Protein AF-A0A6B3GEU6-F1 (afdb_monomer_lite)

Secondary structure (DSSP, 8-state):
--HHHHHHHHHH----HHHHHHHHHHHHHHHHHHHHHGGGGGGS-TTTHHHHHHHHHHHHHHHHHHHHTTSGGGTS-----S--

Structure (mmCIF, N/CA/C/O backbone):
data_AF-A0A6B3GEU6-F1
#
_entry.id   AF-A0A6B3GEU6-F1
#
loop_
_atom_site.group_PDB
_atom_site.id
_atom_site.type_symbol
_atom_site.label_atom_id
_atom_site.label_alt_id
_atom_site.label_comp_id
_atom_site.label_asym_id
_atom_site.label_entity_id
_atom_site.label_seq_id
_atom_site.pdbx_PDB_ins_code
_atom_site.Cartn_x
_atom_site.Cartn_y
_atom_site.Cartn_z
_atom_site.occupancy
_atom_site.B_iso_or_equiv
_atom_site.auth_seq_id
_atom_site.auth_comp_id
_atom_site.auth_asym_id
_atom_site.auth_atom_id
_atom_site.pdbx_PDB_model_num
ATOM 1 N N . VAL A 1 1 ? -3.198 -3.150 -19.106 1.00 88.94 1 VAL A N 1
ATOM 2 C CA . VAL A 1 1 ? -2.025 -4.050 -19.222 1.00 88.94 1 VAL A CA 1
ATOM 3 C C . VAL A 1 1 ? -2.548 -5.463 -19.386 1.00 88.94 1 VAL A C 1
ATOM 5 O O . VAL A 1 1 ? -3.458 -5.821 -18.651 1.00 88.94 1 VAL A O 1
ATOM 8 N N . ASP A 1 2 ? -2.042 -6.223 -20.353 1.00 96.00 2 ASP A N 1
ATOM 9 C CA . ASP A 1 2 ? -2.435 -7.618 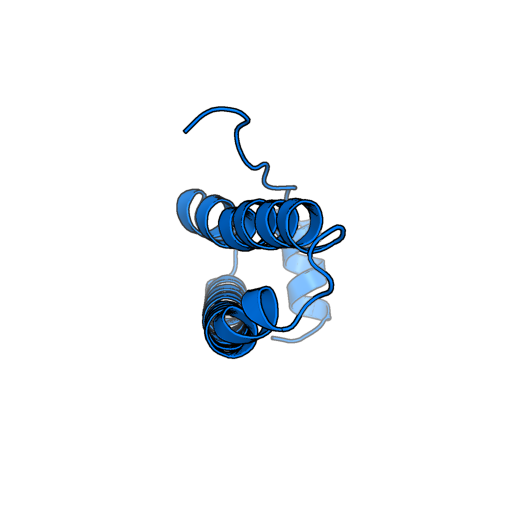-20.587 1.00 96.00 2 ASP A CA 1
ATOM 10 C C . ASP A 1 2 ? -1.481 -8.619 -19.904 1.00 96.00 2 ASP A C 1
ATOM 12 O O . ASP A 1 2 ? -0.401 -8.262 -19.425 1.00 96.00 2 ASP A O 1
ATOM 16 N N . ARG A 1 3 ? -1.900 -9.889 -19.844 1.00 96.88 3 ARG A N 1
ATOM 17 C CA . ARG A 1 3 ? -1.144 -10.971 -19.197 1.00 96.88 3 ARG A CA 1
ATOM 18 C C . ARG A 1 3 ? 0.209 -11.224 -19.864 1.00 96.88 3 ARG A C 1
ATOM 20 O O . ARG A 1 3 ? 1.203 -11.337 -19.155 1.00 96.88 3 ARG A O 1
ATOM 27 N N . ALA A 1 4 ? 0.253 -11.282 -21.194 1.00 97.75 4 ALA A N 1
ATOM 28 C CA . ALA A 1 4 ? 1.477 -11.591 -21.932 1.00 97.75 4 ALA A CA 1
ATOM 29 C C . ALA A 1 4 ? 2.579 -10.561 -21.639 1.00 97.75 4 ALA A C 1
ATOM 31 O O . ALA A 1 4 ? 3.746 -10.913 -21.464 1.00 97.75 4 ALA A O 1
ATOM 32 N N . ARG A 1 5 ? 2.201 -9.287 -21.499 1.00 97.12 5 ARG A N 1
ATOM 33 C CA . ARG A 1 5 ? 3.108 -8.202 -21.123 1.00 97.12 5 ARG A CA 1
ATOM 34 C C . ARG A 1 5 ? 3.658 -8.347 -19.704 1.00 97.12 5 ARG A C 1
ATOM 36 O O . ARG A 1 5 ? 4.855 -8.148 -19.496 1.00 97.12 5 ARG A O 1
ATOM 43 N N . LEU A 1 6 ? 2.809 -8.716 -18.742 1.00 97.62 6 LEU A N 1
ATOM 44 C CA . LEU A 1 6 ? 3.232 -8.985 -17.361 1.00 97.62 6 LEU A CA 1
ATOM 45 C C . LEU A 1 6 ? 4.200 -10.173 -17.297 1.00 97.62 6 LEU A C 1
ATOM 47 O O . LEU A 1 6 ? 5.225 -10.101 -16.623 1.00 97.62 6 LEU A O 1
ATOM 51 N N . GLU A 1 7 ? 3.899 -11.251 -18.020 1.00 98.06 7 GLU A N 1
ATOM 52 C CA . GLU A 1 7 ? 4.737 -12.452 -18.082 1.00 98.06 7 GLU A CA 1
ATOM 53 C C . GLU A 1 7 ? 6.085 -12.178 -18.752 1.00 98.06 7 GLU A C 1
ATOM 55 O O . GLU A 1 7 ? 7.121 -12.593 -18.230 1.00 98.06 7 GLU A O 1
ATOM 60 N N . TRP A 1 8 ? 6.096 -11.438 -19.865 1.00 98.06 8 TRP A N 1
ATOM 61 C CA . TRP A 1 8 ? 7.328 -11.000 -20.519 1.00 98.06 8 TRP A CA 1
ATOM 62 C C . TRP A 1 8 ? 8.200 -10.184 -19.566 1.00 98.06 8 TRP A C 1
ATOM 64 O O . TRP A 1 8 ? 9.359 -10.537 -19.368 1.00 98.06 8 TRP A O 1
ATOM 74 N N . SER A 1 9 ? 7.633 -9.147 -18.942 1.00 97.94 9 SER A N 1
ATOM 75 C CA . SER A 1 9 ? 8.358 -8.259 -18.029 1.00 97.94 9 SER A CA 1
ATOM 76 C C . SER A 1 9 ? 8.923 -9.041 -16.842 1.00 97.94 9 SER A C 1
ATOM 78 O O . SER A 1 9 ? 10.108 -8.938 -16.524 1.00 97.94 9 SER A O 1
ATOM 80 N N . ARG A 1 10 ? 8.122 -9.927 -16.238 1.00 97.06 10 ARG A N 1
ATOM 81 C CA . ARG A 1 10 ? 8.572 -10.796 -15.145 1.00 97.06 10 ARG A CA 1
ATOM 82 C C . ARG A 1 10 ? 9.698 -11.744 -15.567 1.00 97.06 10 ARG A C 1
ATOM 84 O O . ARG A 1 10 ? 10.642 -11.918 -14.805 1.00 97.06 10 ARG A O 1
ATOM 91 N N . ARG A 1 11 ? 9.607 -12.352 -16.754 1.00 97.81 11 ARG A N 1
ATOM 92 C CA . ARG A 1 11 ? 10.601 -13.310 -17.265 1.00 97.81 11 ARG A CA 1
ATOM 93 C C . ARG A 1 11 ? 11.925 -12.648 -17.644 1.00 97.81 11 ARG A C 1
ATOM 95 O O . ARG A 1 11 ? 12.970 -13.248 -17.432 1.00 97.81 11 ARG A O 1
ATOM 102 N N . THR A 1 12 ? 11.891 -11.459 -18.242 1.00 97.50 12 THR A N 1
ATOM 103 C CA . THR A 1 12 ? 13.099 -10.761 -18.717 1.00 97.50 12 THR A CA 1
ATOM 104 C C . THR A 1 12 ? 13.710 -9.841 -17.665 1.00 97.50 12 THR A C 1
ATOM 106 O O . THR A 1 12 ? 14.851 -9.418 -17.821 1.00 97.50 12 THR A O 1
ATOM 109 N N . GLY A 1 13 ? 12.953 -9.490 -16.622 1.00 96.50 13 GLY A N 1
ATOM 110 C CA . GLY A 1 13 ? 13.321 -8.434 -15.677 1.00 96.50 13 GLY A CA 1
ATOM 111 C C . GLY A 1 13 ? 13.186 -7.022 -16.256 1.00 96.50 13 GLY A C 1
ATOM 112 O O . GLY A 1 13 ? 13.455 -6.050 -15.553 1.00 96.50 13 GLY A O 1
ATOM 113 N N . ALA A 1 14 ? 12.765 -6.885 -17.518 1.00 96.81 14 ALA A N 1
ATOM 114 C CA . ALA A 1 14 ? 12.606 -5.591 -18.158 1.00 96.81 14 ALA A CA 1
ATOM 115 C C . ALA A 1 14 ? 11.373 -4.868 -17.605 1.00 96.81 14 ALA A C 1
ATOM 117 O O . ALA A 1 14 ? 10.272 -5.425 -17.568 1.00 96.81 14 ALA A O 1
ATOM 118 N N . ARG A 1 15 ? 11.550 -3.607 -17.208 1.00 95.06 15 ARG A N 1
ATOM 119 C CA . ARG A 1 15 ? 10.454 -2.734 -16.774 1.00 95.06 15 ARG A CA 1
ATOM 120 C C . ARG A 1 15 ? 9.710 -2.173 -17.988 1.00 95.06 15 ARG A C 1
ATOM 122 O O . ARG A 1 15 ? 10.328 -1.810 -18.984 1.00 95.06 15 ARG A O 1
ATOM 129 N N . ASP A 1 16 ? 8.389 -2.061 -17.878 1.00 96.75 16 ASP A N 1
ATOM 130 C CA . ASP A 1 16 ? 7.538 -1.363 -18.850 1.00 96.75 16 ASP A CA 1
ATOM 131 C C . ASP A 1 16 ? 6.778 -0.245 -18.115 1.00 96.75 16 ASP A C 1
ATOM 133 O O . ASP A 1 16 ? 6.055 -0.551 -17.160 1.00 96.75 16 ASP A O 1
ATOM 137 N N . PRO A 1 17 ? 6.888 1.028 -18.544 1.00 96.50 17 PRO A N 1
ATOM 138 C CA . PRO A 1 17 ? 6.185 2.146 -17.914 1.00 96.50 17 PRO A CA 1
ATOM 139 C C . PRO A 1 17 ? 4.677 1.919 -17.765 1.00 96.50 17 PRO A C 1
ATOM 141 O O . PRO A 1 17 ? 4.102 2.284 -16.748 1.00 96.50 17 PRO A O 1
ATOM 144 N N . ARG A 1 18 ? 4.037 1.217 -18.710 1.00 97.56 18 ARG A N 1
ATOM 145 C CA . ARG A 1 18 ? 2.596 0.922 -18.645 1.00 97.56 18 ARG A CA 1
ATOM 146 C C . ARG A 1 18 ? 2.243 -0.013 -17.490 1.00 97.56 18 ARG A C 1
ATOM 148 O O . ARG A 1 18 ? 1.133 0.056 -16.965 1.00 97.56 18 ARG A O 1
ATOM 155 N N . ILE A 1 19 ? 3.153 -0.920 -17.123 1.00 97.94 19 ILE A N 1
ATOM 156 C CA . ILE A 1 19 ? 2.992 -1.788 -15.950 1.00 97.94 19 ILE A CA 1
ATOM 157 C C . ILE A 1 19 ? 3.108 -0.938 -14.686 1.00 97.94 19 ILE A C 1
ATOM 159 O O . ILE A 1 19 ? 2.240 -1.032 -13.820 1.00 97.94 19 ILE A O 1
ATOM 163 N N . THR A 1 20 ? 4.126 -0.080 -14.604 1.00 97.31 20 THR A N 1
ATOM 164 C CA . THR A 1 20 ? 4.323 0.834 -13.471 1.00 97.31 20 THR A CA 1
ATOM 165 C C . THR A 1 20 ? 3.130 1.771 -13.282 1.00 97.31 20 THR A C 1
ATOM 167 O O . THR A 1 20 ? 2.631 1.903 -12.166 1.00 97.31 20 THR A O 1
ATOM 170 N N . ASP A 1 21 ? 2.604 2.353 -14.360 1.00 98.19 21 ASP A N 1
ATOM 171 C CA . ASP A 1 21 ? 1.429 3.229 -14.319 1.00 98.19 21 ASP A CA 1
ATOM 172 C C . ASP A 1 21 ? 0.186 2.491 -13.812 1.00 98.19 21 ASP A C 1
ATOM 174 O O . ASP A 1 21 ? -0.553 3.008 -12.971 1.00 98.19 21 ASP A O 1
ATOM 178 N N . ALA A 1 22 ? -0.024 1.249 -14.260 1.00 98.12 22 ALA A N 1
ATOM 179 C CA . ALA A 1 22 ? -1.112 0.420 -13.756 1.00 98.12 22 ALA A CA 1
ATOM 180 C C . ALA A 1 22 ? -0.947 0.122 -12.257 1.00 98.12 22 ALA A C 1
ATOM 182 O O . ALA A 1 22 ? -1.905 0.260 -11.498 1.00 98.12 22 ALA A O 1
ATOM 183 N N . LEU A 1 23 ? 0.261 -0.231 -11.807 1.00 97.88 23 LEU A N 1
ATOM 184 C CA . LEU A 1 23 ? 0.552 -0.465 -10.388 1.00 97.88 23 LEU A CA 1
ATOM 185 C C . LEU A 1 23 ? 0.321 0.794 -9.541 1.00 97.88 23 LEU A C 1
ATOM 187 O O . LEU A 1 23 ? -0.277 0.702 -8.468 1.00 97.88 23 LEU A O 1
ATOM 191 N N . ARG A 1 24 ? 0.713 1.972 -10.038 1.00 98.31 24 ARG A N 1
ATOM 192 C CA . ARG A 1 24 ? 0.450 3.264 -9.389 1.00 98.31 24 ARG A CA 1
ATOM 193 C C . ARG A 1 24 ? -1.051 3.543 -9.281 1.00 98.31 24 ARG A C 1
ATOM 195 O O . 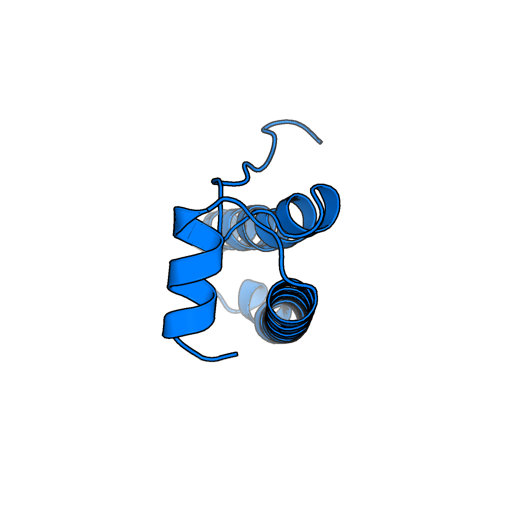ARG A 1 24 ? -1.523 3.935 -8.214 1.00 98.31 24 ARG A O 1
ATOM 202 N N . ALA A 1 25 ? -1.815 3.288 -10.344 1.00 98.25 25 ALA A N 1
ATOM 203 C CA . ALA A 1 25 ? -3.270 3.431 -10.330 1.00 98.25 25 ALA A CA 1
ATOM 204 C C . ALA A 1 25 ? -3.930 2.486 -9.309 1.00 98.25 25 ALA A C 1
ATOM 206 O O . ALA A 1 25 ? -4.787 2.914 -8.531 1.00 98.25 25 ALA A O 1
ATOM 207 N N . PHE A 1 26 ? -3.491 1.226 -9.236 1.00 97.50 26 PHE A N 1
ATOM 208 C CA . PHE A 1 26 ? -3.988 0.276 -8.237 1.00 97.50 26 PHE A CA 1
ATOM 209 C C . PHE A 1 26 ? -3.610 0.672 -6.806 1.00 97.50 26 PHE A C 1
ATOM 211 O O . PHE A 1 26 ? -4.444 0.557 -5.905 1.00 97.50 26 PHE A O 1
ATOM 218 N N . ALA A 1 27 ? -2.401 1.190 -6.575 1.00 97.94 27 ALA A N 1
ATOM 219 C CA . ALA A 1 27 ? -1.999 1.699 -5.264 1.00 97.94 27 ALA A CA 1
ATOM 220 C C . ALA A 1 27 ? -2.857 2.903 -4.840 1.00 97.94 27 ALA A C 1
ATOM 222 O O . ALA A 1 27 ? -3.327 2.957 -3.703 1.00 97.94 27 ALA A O 1
ATOM 223 N N . ALA A 1 28 ? -3.140 3.832 -5.759 1.00 98.19 28 ALA A N 1
ATOM 224 C CA . ALA A 1 28 ? -4.019 4.974 -5.505 1.00 98.19 28 ALA A CA 1
ATOM 225 C C . ALA A 1 28 ? -5.466 4.546 -5.193 1.00 98.19 28 ALA A C 1
ATOM 227 O O . ALA A 1 28 ? -6.082 5.053 -4.247 1.00 98.19 28 ALA A O 1
ATOM 228 N N . HIS A 1 29 ? -5.996 3.570 -5.937 1.00 98.38 29 HIS A N 1
ATOM 229 C CA . HIS A 1 29 ? -7.298 2.972 -5.650 1.00 98.38 29 HIS A CA 1
ATOM 230 C C . HIS A 1 29 ? -7.314 2.322 -4.259 1.00 98.38 29 HIS A C 1
ATOM 232 O O . HIS A 1 29 ? -8.173 2.629 -3.435 1.00 98.38 29 HIS A O 1
ATOM 238 N N . THR A 1 30 ? -6.301 1.516 -3.942 1.00 98.06 30 THR A N 1
ATOM 239 C CA . THR A 1 30 ? -6.182 0.836 -2.644 1.00 98.06 30 THR A CA 1
ATOM 240 C C . THR A 1 30 ? -6.086 1.836 -1.487 1.00 98.06 30 THR A C 1
ATOM 242 O O . THR A 1 30 ? -6.764 1.671 -0.475 1.00 98.06 30 THR A O 1
ATOM 245 N N . ARG A 1 31 ? -5.332 2.934 -1.635 1.00 97.94 31 ARG A N 1
ATOM 246 C CA . ARG A 1 31 ? -5.290 4.022 -0.636 1.00 97.94 31 ARG A CA 1
ATOM 247 C C . ARG A 1 31 ? -6.665 4.639 -0.390 1.00 97.94 31 ARG A C 1
ATOM 249 O O . ARG A 1 31 ? -6.972 5.017 0.738 1.00 97.94 31 ARG A O 1
ATOM 256 N N . THR A 1 32 ? -7.502 4.725 -1.422 1.00 98.31 32 THR A N 1
ATOM 257 C CA . THR A 1 32 ? -8.887 5.192 -1.279 1.00 98.31 32 THR A CA 1
ATOM 258 C C . THR A 1 32 ? -9.707 4.229 -0.428 1.00 98.31 32 THR A C 1
ATOM 260 O O . THR A 1 32 ? -10.384 4.681 0.492 1.00 98.31 32 THR A O 1
ATOM 263 N N . VAL A 1 33 ? -9.569 2.922 -0.656 1.00 98.00 33 VAL A N 1
ATOM 264 C CA . VAL A 1 33 ? -10.223 1.888 0.161 1.00 98.00 33 VAL A CA 1
A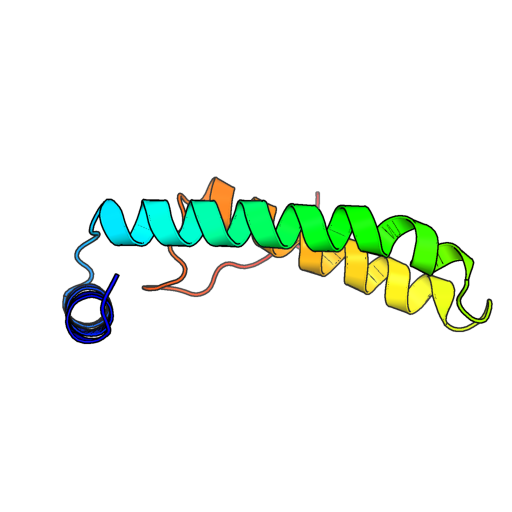TOM 265 C C . VAL A 1 33 ? -9.781 1.976 1.627 1.00 98.00 33 VAL A C 1
ATOM 267 O O . VAL A 1 33 ? -10.629 1.998 2.515 1.00 98.00 33 VAL A O 1
ATOM 270 N N . TYR A 1 34 ? -8.480 2.124 1.910 1.00 97.62 34 TYR A N 1
ATOM 271 C CA . TYR A 1 34 ? -7.998 2.305 3.289 1.00 97.62 34 TYR A CA 1
ATOM 272 C C . TYR A 1 34 ? -8.554 3.576 3.947 1.00 97.62 34 TYR A C 1
ATOM 274 O O . TYR A 1 34 ? -8.968 3.531 5.104 1.00 97.62 34 TYR A O 1
ATOM 282 N N . ARG A 1 35 ? -8.628 4.706 3.226 1.00 97.56 35 ARG A N 1
ATOM 283 C CA . ARG A 1 35 ? -9.256 5.931 3.758 1.00 97.56 35 ARG A CA 1
ATOM 284 C C . ARG A 1 35 ? -10.731 5.722 4.095 1.00 97.56 35 ARG A C 1
ATOM 286 O O . ARG A 1 35 ? -11.175 6.188 5.137 1.00 97.56 35 ARG A O 1
ATOM 293 N N . GLN A 1 36 ? -11.469 5.014 3.242 1.00 98.19 36 GLN A N 1
ATOM 294 C CA . GLN A 1 36 ? -12.878 4.686 3.481 1.00 98.19 36 GLN A CA 1
ATOM 295 C C . GLN A 1 36 ? -13.059 3.726 4.663 1.00 98.19 36 GLN A C 1
ATOM 297 O O . GLN A 1 36 ? -14.020 3.858 5.412 1.00 98.19 36 GLN A O 1
ATOM 302 N N . ALA A 1 37 ? -12.130 2.787 4.856 1.00 96.88 37 ALA A N 1
ATOM 303 C CA . ALA A 1 37 ? -12.176 1.816 5.945 1.00 96.88 37 ALA A CA 1
ATOM 304 C C . ALA A 1 37 ? -11.777 2.400 7.313 1.00 96.88 37 ALA A C 1
ATOM 306 O O . ALA A 1 37 ? -12.148 1.838 8.343 1.00 96.88 37 ALA A O 1
ATOM 307 N N . LEU A 1 38 ? -11.035 3.515 7.347 1.00 97.25 38 LEU A N 1
ATOM 308 C CA . LEU A 1 38 ? -10.472 4.093 8.574 1.00 97.25 38 LEU A CA 1
ATOM 309 C C . LEU A 1 38 ? -11.506 4.320 9.701 1.00 97.25 38 LEU A C 1
ATOM 311 O O . LEU A 1 38 ? -11.220 3.909 10.829 1.00 97.25 38 LEU A O 1
ATOM 315 N N . PRO A 1 39 ? -12.705 4.893 9.456 1.00 97.81 39 PRO A N 1
ATOM 316 C CA . PRO A 1 39 ? -13.723 5.047 10.501 1.00 97.81 39 PRO A CA 1
ATOM 317 C C . PRO A 1 39 ? -14.189 3.707 11.088 1.00 97.81 39 PRO A C 1
ATOM 319 O O . PRO A 1 39 ? -14.491 3.618 12.278 1.00 97.81 39 PRO A O 1
ATOM 322 N N . GLY A 1 40 ? -14.177 2.644 10.274 1.00 97.69 40 GLY A N 1
ATOM 323 C CA . GLY A 1 40 ? -14.579 1.295 10.667 1.00 97.69 40 GLY A CA 1
ATOM 324 C C . GLY A 1 40 ? -13.731 0.705 11.795 1.00 97.69 40 GLY A C 1
ATOM 325 O O . GLY A 1 40 ? -14.234 -0.110 12.562 1.00 97.69 40 GLY A O 1
ATOM 326 N N . LEU A 1 41 ? -12.487 1.167 11.983 1.00 97.56 41 LEU A N 1
ATOM 327 C CA . LEU A 1 41 ? -11.653 0.739 13.113 1.00 97.56 41 LEU A CA 1
ATOM 328 C C . LEU A 1 41 ? -12.299 1.057 14.468 1.00 97.56 41 LEU A C 1
ATOM 330 O O . LEU A 1 41 ? -12.156 0.280 15.408 1.00 97.56 41 LEU A O 1
ATOM 334 N N . GLY A 1 42 ? -13.022 2.177 14.576 1.00 97.25 42 GLY A N 1
ATOM 335 C CA . GLY A 1 42 ? -13.724 2.560 15.803 1.00 97.25 42 GLY A CA 1
ATOM 336 C C . GLY A 1 42 ? -14.979 1.728 16.078 1.00 97.25 42 GLY A C 1
ATOM 337 O O . GLY A 1 42 ? -15.420 1.655 17.223 1.00 97.25 42 GLY A O 1
ATOM 338 N N . MET A 1 43 ? -15.527 1.076 15.050 1.00 97.88 43 MET A N 1
ATOM 339 C CA . MET A 1 43 ? -16.762 0.288 15.124 1.00 97.88 43 MET A CA 1
ATOM 340 C C . MET A 1 43 ? -16.530 -1.149 15.607 1.00 97.88 43 MET A C 1
ATOM 342 O O . MET A 1 43 ? -17.482 -1.842 15.950 1.00 97.88 43 MET A O 1
ATOM 346 N N . LEU A 1 44 ? -15.277 -1.607 15.631 1.00 98.25 44 LEU A N 1
ATOM 347 C CA . LEU A 1 44 ? -14.926 -2.961 16.059 1.00 98.25 44 LEU A CA 1
ATOM 348 C C . LEU A 1 44 ? -15.145 -3.157 17.565 1.00 98.25 44 LEU A C 1
ATOM 350 O O . LEU A 1 44 ? -15.133 -2.193 18.340 1.00 98.25 44 LEU A O 1
ATOM 354 N N . ASP A 1 45 ? -15.250 -4.418 17.985 1.00 98.19 45 ASP A N 1
ATOM 355 C CA . ASP A 1 45 ? -15.178 -4.793 19.398 1.00 98.19 45 ASP A CA 1
ATOM 356 C C . ASP A 1 45 ? -13.863 -4.279 20.025 1.00 98.19 45 ASP A C 1
ATOM 358 O O . ASP A 1 45 ? -12.804 -4.415 19.392 1.00 98.19 45 ASP A O 1
ATOM 362 N N . PRO A 1 46 ? -13.886 -3.688 21.237 1.00 97.94 46 PRO A N 1
ATOM 363 C CA . PRO A 1 46 ? -12.694 -3.150 21.890 1.00 97.94 46 PRO A CA 1
ATOM 364 C C . PRO A 1 46 ? -11.495 -4.104 21.939 1.00 97.94 46 PRO A C 1
ATOM 366 O O . PRO A 1 46 ? -10.365 -3.640 21.782 1.00 97.94 46 PRO A O 1
ATOM 369 N N . VAL A 1 47 ? -11.7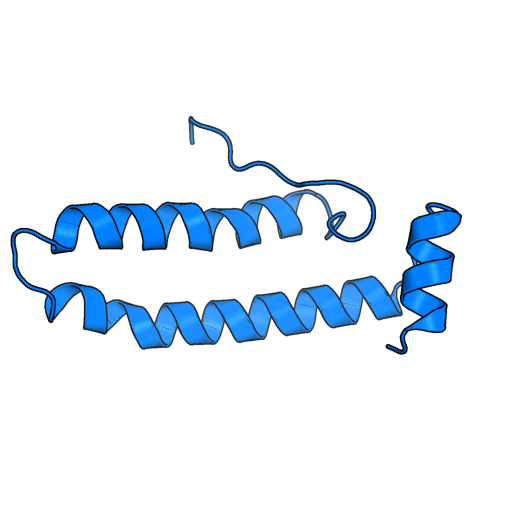19 -5.413 22.095 1.00 98.31 47 VAL A N 1
ATOM 370 C CA . VAL A 1 47 ? -10.653 -6.426 22.142 1.00 98.31 47 VAL A CA 1
ATOM 371 C C . VAL A 1 47 ? -9.980 -6.596 20.775 1.00 98.31 47 VAL A C 1
ATOM 373 O O . VAL A 1 47 ? -8.769 -6.801 20.696 1.00 98.31 47 VAL A O 1
ATOM 376 N N . ALA A 1 48 ? -10.729 -6.452 19.679 1.00 97.75 48 ALA A N 1
ATOM 377 C CA . ALA A 1 48 ? -10.210 -6.605 18.319 1.00 97.75 48 ALA A CA 1
ATOM 378 C C . ALA A 1 48 ? -9.520 -5.337 17.778 1.00 97.75 48 ALA A C 1
ATOM 380 O O . ALA A 1 48 ? -8.621 -5.436 16.933 1.00 97.75 48 ALA A O 1
ATOM 381 N N . ARG A 1 49 ? -9.907 -4.141 18.256 1.00 97.88 49 ARG A N 1
ATOM 382 C CA . ARG A 1 49 ? -9.415 -2.843 17.742 1.00 97.88 49 ARG A CA 1
ATOM 383 C C . ARG A 1 49 ? -7.888 -2.744 17.639 1.00 97.88 49 ARG A C 1
ATOM 385 O O . ARG A 1 49 ? -7.420 -2.322 16.579 1.00 97.88 49 ARG A O 1
ATOM 392 N N . PRO A 1 50 ? -7.085 -3.108 18.661 1.00 97.81 50 PRO A N 1
ATOM 393 C CA . PRO A 1 50 ? -5.633 -2.952 18.585 1.00 97.81 50 PRO A CA 1
ATOM 394 C C . PRO A 1 50 ? -5.009 -3.821 17.490 1.00 97.81 50 PRO A C 1
ATOM 396 O O . PRO A 1 50 ? -4.146 -3.352 16.752 1.00 97.81 50 PRO A O 1
ATOM 399 N N . CYS A 1 51 ? -5.480 -5.064 17.342 1.00 98.00 51 CYS A N 1
ATOM 400 C CA . CYS A 1 51 ? -4.982 -5.994 16.331 1.00 98.00 51 CYS A CA 1
ATOM 401 C C . CYS A 1 51 ? -5.249 -5.465 14.915 1.00 98.00 51 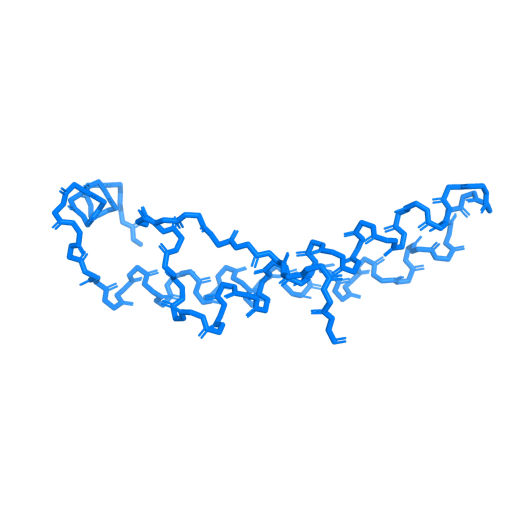CYS A C 1
ATOM 403 O O . CYS A 1 51 ? -4.323 -5.335 14.109 1.00 98.00 51 CYS A O 1
ATOM 405 N N . ILE A 1 52 ? -6.496 -5.076 14.632 1.00 98.12 52 ILE A N 1
ATOM 406 C CA . ILE A 1 52 ? -6.877 -4.589 13.303 1.00 98.12 52 ILE A CA 1
ATOM 407 C C . ILE A 1 52 ? -6.258 -3.219 13.008 1.00 98.12 52 ILE A C 1
ATOM 409 O O . ILE A 1 52 ? -5.846 -2.972 11.876 1.00 98.12 52 ILE A O 1
ATOM 413 N N . ARG A 1 53 ? -6.087 -2.348 14.012 1.00 97.50 53 ARG A N 1
ATOM 414 C CA . ARG A 1 53 ? -5.341 -1.090 13.846 1.00 97.50 53 ARG A CA 1
ATOM 415 C C . ARG A 1 53 ? -3.888 -1.345 13.447 1.00 97.50 53 ARG A C 1
ATOM 417 O O . ARG A 1 53 ? -3.387 -0.680 12.542 1.00 97.50 53 ARG A O 1
ATOM 424 N N . THR A 1 54 ? -3.214 -2.304 14.079 1.00 96.19 54 THR A N 1
ATOM 425 C CA . THR A 1 54 ? -1.849 -2.685 13.687 1.00 96.19 54 THR A CA 1
ATOM 426 C C . THR A 1 54 ? -1.817 -3.217 12.257 1.00 96.19 54 THR A C 1
ATOM 428 O O . THR A 1 54 ? -0.975 -2.783 11.473 1.00 96.19 54 THR A O 1
ATOM 431 N N . ALA A 1 55 ? -2.756 -4.092 11.883 1.00 96.62 55 ALA A N 1
ATOM 432 C CA . ALA A 1 55 ? -2.863 -4.589 10.512 1.00 96.62 55 ALA A CA 1
ATOM 433 C C . ALA A 1 55 ? -3.079 -3.448 9.501 1.00 96.62 55 ALA A C 1
ATOM 435 O O . ALA A 1 55 ? -2.373 -3.387 8.496 1.00 96.62 55 ALA A O 1
ATOM 436 N N . PHE A 1 56 ? -3.975 -2.500 9.801 1.00 97.38 56 PHE A N 1
ATOM 437 C CA . PHE A 1 56 ? -4.223 -1.312 8.979 1.00 97.38 56 PHE A CA 1
ATOM 438 C C . PHE A 1 56 ? -2.936 -0.518 8.731 1.00 97.38 56 PHE A C 1
ATOM 440 O O . PHE A 1 56 ? -2.631 -0.186 7.586 1.00 97.38 56 PHE A O 1
ATOM 447 N N . VAL A 1 57 ? -2.160 -0.245 9.787 1.00 94.94 57 VAL A N 1
ATOM 448 C CA . VAL A 1 57 ? -0.897 0.504 9.691 1.00 94.94 57 VAL A CA 1
ATOM 449 C C . VAL A 1 57 ? 0.144 -0.268 8.880 1.00 94.94 57 VAL A C 1
ATOM 451 O O . VAL A 1 57 ? 0.735 0.289 7.955 1.00 94.94 57 VAL A O 1
ATOM 454 N N . LEU A 1 58 ? 0.359 -1.549 9.194 1.00 95.00 58 LEU A N 1
ATOM 455 C CA . LEU A 1 58 ? 1.376 -2.363 8.526 1.00 95.00 58 LEU A CA 1
ATOM 456 C C . LEU A 1 58 ? 1.062 -2.561 7.043 1.00 95.00 58 LEU A C 1
ATOM 458 O O . LEU A 1 58 ? 1.960 -2.454 6.211 1.00 95.00 58 LEU A O 1
ATOM 462 N N . TYR A 1 59 ? -0.197 -2.831 6.700 1.00 95.38 59 TYR A N 1
ATOM 463 C CA . TYR A 1 59 ? -0.567 -3.137 5.322 1.00 95.38 59 TYR A CA 1
ATOM 464 C C . TYR A 1 59 ? -0.690 -1.872 4.473 1.00 95.38 59 TYR A C 1
ATOM 466 O O . TYR A 1 59 ? -0.283 -1.892 3.313 1.00 95.38 59 TYR A O 1
ATOM 474 N N . SER A 1 60 ? -1.122 -0.746 5.054 1.00 95.56 60 SER A N 1
ATOM 475 C CA . SER A 1 60 ? -0.978 0.562 4.398 1.00 95.56 60 SER A CA 1
ATOM 476 C C . SER A 1 60 ? 0.496 0.873 4.119 1.00 95.56 60 SER A C 1
ATOM 478 O O . SER A 1 60 ? 0.836 1.331 3.032 1.00 95.56 60 SER A O 1
ATOM 480 N N . GLY A 1 61 ? 1.388 0.534 5.057 1.00 95.69 61 GLY A N 1
ATOM 481 C CA . GLY A 1 61 ? 2.833 0.710 4.909 1.00 95.69 61 GLY A CA 1
ATOM 482 C C . GLY A 1 61 ? 3.476 -0.124 3.794 1.00 95.69 61 GLY A C 1
ATOM 483 O O . GLY A 1 61 ? 4.545 0.251 3.317 1.00 95.69 61 GLY A O 1
ATOM 484 N N . ILE A 1 62 ? 2.839 -1.210 3.331 1.00 96.50 62 ILE A N 1
ATOM 485 C CA . ILE A 1 62 ? 3.299 -1.950 2.143 1.00 96.50 62 ILE A CA 1
ATOM 486 C C . ILE A 1 62 ? 3.222 -1.048 0.911 1.00 96.50 62 ILE A C 1
ATOM 488 O O . ILE A 1 62 ? 4.152 -1.046 0.112 1.00 96.50 62 ILE A O 1
ATOM 492 N N . LEU A 1 63 ? 2.156 -0.254 0.766 1.00 96.44 63 LEU A N 1
ATOM 493 C CA . LEU A 1 63 ? 1.998 0.648 -0.378 1.00 96.44 63 LEU A CA 1
ATOM 494 C C . LEU A 1 63 ? 3.093 1.720 -0.397 1.00 96.44 63 LEU A C 1
ATOM 496 O O . LEU A 1 63 ? 3.644 2.000 -1.458 1.00 96.44 63 LEU A O 1
ATOM 500 N N . ASP A 1 64 ? 3.454 2.253 0.773 1.00 95.75 64 ASP A N 1
ATOM 501 C CA . ASP A 1 64 ? 4.552 3.217 0.907 1.00 95.75 64 ASP A CA 1
ATOM 502 C C . ASP A 1 64 ? 5.894 2.596 0.510 1.00 95.75 64 ASP A C 1
ATOM 504 O O . ASP A 1 64 ? 6.662 3.195 -0.237 1.00 95.75 64 ASP A O 1
ATOM 508 N N . ALA A 1 65 ? 6.171 1.374 0.975 1.00 95.88 65 ALA A N 1
ATOM 509 C CA . ALA A 1 65 ? 7.408 0.678 0.641 1.00 95.88 65 ALA A CA 1
ATOM 510 C C . ALA A 1 65 ? 7.490 0.361 -0.863 1.00 95.88 65 ALA A C 1
ATOM 512 O O . ALA A 1 65 ? 8.550 0.486 -1.473 1.00 95.88 65 ALA A O 1
ATOM 513 N N . VAL A 1 66 ? 6.368 -0.031 -1.476 1.00 96.12 66 VAL A N 1
ATOM 514 C CA . VAL A 1 66 ? 6.297 -0.321 -2.915 1.00 96.12 66 VAL A CA 1
ATOM 515 C C . VAL A 1 66 ? 6.551 0.940 -3.730 1.00 96.12 66 VAL A C 1
ATOM 517 O O . VAL A 1 66 ? 7.282 0.885 -4.715 1.00 96.12 66 VAL A O 1
ATOM 520 N N . GLU A 1 67 ? 5.985 2.071 -3.318 1.00 96.19 67 GLU A N 1
ATOM 521 C CA . GLU A 1 67 ? 6.199 3.358 -3.976 1.00 96.19 67 GLU A CA 1
ATOM 522 C C . GLU A 1 67 ? 7.638 3.864 -3.820 1.00 96.19 67 GLU A C 1
ATOM 524 O O . GLU A 1 67 ? 8.228 4.312 -4.800 1.00 96.19 67 GLU A O 1
ATOM 529 N N . ALA A 1 68 ? 8.231 3.729 -2.630 1.00 95.75 68 ALA A N 1
ATOM 530 C CA . ALA A 1 68 ? 9.604 4.158 -2.357 1.00 95.75 68 ALA A CA 1
ATOM 531 C C . ALA A 1 68 ? 10.652 3.431 -3.219 1.00 95.75 68 ALA A C 1
ATOM 533 O O . ALA A 1 68 ? 11.703 3.990 -3.522 1.00 95.75 68 ALA A O 1
ATOM 534 N N . GLU A 1 69 ? 10.369 2.195 -3.630 1.00 94.88 69 GLU A N 1
ATOM 535 C CA . GLU A 1 69 ? 11.242 1.394 -4.496 1.00 94.88 69 GLU A CA 1
ATOM 536 C C . GLU A 1 69 ? 10.853 1.457 -5.989 1.00 94.88 69 GLU A C 1
ATOM 538 O O . GLU A 1 69 ? 11.304 0.627 -6.789 1.00 94.88 69 GLU A O 1
ATOM 543 N N . ASP A 1 70 ? 9.999 2.414 -6.365 1.00 95.19 70 ASP A N 1
ATOM 544 C CA . ASP A 1 70 ? 9.473 2.593 -7.720 1.00 95.19 70 ASP A CA 1
ATOM 545 C C . ASP A 1 70 ? 8.757 1.335 -8.254 1.00 95.19 70 ASP A C 1
ATOM 547 O O . ASP A 1 70 ? 9.071 0.796 -9.313 1.00 95.19 70 ASP A O 1
ATOM 551 N N . TYR A 1 71 ? 7.797 0.824 -7.481 1.00 96.88 71 TYR A N 1
ATOM 552 C CA . TYR A 1 71 ? 6.873 -0.255 -7.854 1.00 96.88 71 TYR A CA 1
ATOM 553 C C . TYR A 1 71 ? 7.538 -1.548 -8.381 1.00 96.88 71 TYR A C 1
ATOM 555 O O . TYR A 1 71 ? 7.150 -2.071 -9.429 1.00 96.88 71 TYR A O 1
ATOM 563 N N . PRO A 1 72 ? 8.492 -2.162 -7.653 1.00 94.88 72 PRO A N 1
ATOM 564 C CA . PRO A 1 72 ? 9.265 -3.304 -8.151 1.00 94.88 72 PRO A CA 1
ATOM 565 C C . PRO A 1 72 ? 8.517 -4.651 -8.059 1.00 94.88 72 PRO A C 1
ATOM 567 O O . PRO A 1 72 ? 9.092 -5.700 -8.356 1.00 94.88 72 PRO A O 1
ATOM 570 N N . VAL A 1 73 ? 7.252 -4.637 -7.624 1.00 95.56 73 VAL A N 1
ATOM 571 C CA . VAL A 1 73 ? 6.491 -5.799 -7.122 1.00 95.56 73 VAL A CA 1
ATOM 572 C C . VAL A 1 73 ? 6.242 -6.910 -8.136 1.00 95.56 73 VAL A C 1
ATOM 574 O O . VAL A 1 73 ? 5.963 -8.040 -7.743 1.00 95.56 73 VAL A O 1
ATOM 577 N N . LEU A 1 74 ? 6.367 -6.621 -9.432 1.00 96.50 74 LEU A N 1
ATOM 578 C CA . LEU A 1 74 ? 6.302 -7.655 -10.465 1.00 96.50 74 LEU A CA 1
ATOM 579 C C . LEU A 1 74 ? 7.562 -8.539 -10.488 1.00 96.50 74 LEU A C 1
ATOM 581 O O . LEU A 1 74 ? 7.496 -9.699 -10.896 1.00 96.50 74 LEU A O 1
ATOM 585 N N . HIS A 1 75 ? 8.698 -7.998 -10.047 1.00 96.50 75 HIS A N 1
ATOM 586 C CA . HIS A 1 75 ? 10.012 -8.632 -10.164 1.00 96.50 75 HIS A CA 1
ATOM 587 C C . HIS A 1 75 ? 10.558 -9.121 -8.824 1.00 96.50 75 HIS A C 1
ATOM 589 O O . HIS A 1 75 ? 11.268 -10.122 -8.778 1.00 96.50 75 HIS A O 1
ATOM 595 N N . ARG A 1 76 ? 10.236 -8.432 -7.724 1.00 95.00 76 ARG A N 1
ATOM 596 C CA . ARG A 1 76 ? 10.683 -8.812 -6.381 1.00 95.00 76 ARG A CA 1
ATOM 597 C C . ARG A 1 76 ? 9.670 -8.427 -5.317 1.00 95.00 76 ARG A C 1
ATOM 599 O O . ARG A 1 76 ? 8.850 -7.535 -5.504 1.00 95.00 76 ARG A O 1
ATOM 606 N N . ARG A 1 77 ? 9.773 -9.076 -4.162 1.00 95.75 77 ARG A N 1
ATOM 607 C CA . ARG A 1 77 ? 8.956 -8.755 -2.993 1.00 95.75 77 ARG A CA 1
ATOM 608 C C . ARG A 1 77 ? 9.512 -7.532 -2.264 1.00 95.75 77 ARG A C 1
ATOM 610 O O . ARG A 1 77 ? 10.672 -7.532 -1.867 1.00 95.75 77 ARG A O 1
ATOM 617 N N . THR A 1 78 ? 8.652 -6.551 -2.028 1.00 94.81 78 THR A N 1
ATOM 618 C CA . THR A 1 78 ? 8.926 -5.410 -1.147 1.00 94.81 78 THR A CA 1
ATOM 619 C C . THR A 1 78 ? 8.663 -5.773 0.317 1.00 94.81 78 THR A C 1
ATOM 621 O O . THR A 1 78 ? 7.795 -6.602 0.616 1.00 94.81 78 THR A O 1
ATOM 624 N N . VAL A 1 79 ? 9.408 -5.161 1.241 1.00 92.94 79 VAL A N 1
ATOM 625 C CA . VAL A 1 79 ? 9.326 -5.435 2.682 1.00 92.94 79 VAL A CA 1
ATOM 626 C C . VAL A 1 79 ? 9.121 -4.135 3.455 1.00 92.94 79 VAL A C 1
ATOM 628 O O . VAL A 1 79 ? 9.796 -3.143 3.206 1.00 92.94 79 VAL A O 1
ATOM 631 N N . VAL A 1 80 ? 8.208 -4.153 4.427 1.00 92.44 80 VAL A N 1
ATOM 632 C CA . VAL A 1 80 ? 8.022 -3.037 5.362 1.00 92.44 80 VAL A CA 1
ATOM 633 C C . VAL A 1 80 ? 9.078 -3.146 6.468 1.00 92.44 80 VAL A C 1
ATOM 635 O O . VAL A 1 80 ? 9.131 -4.181 7.142 1.00 92.44 80 VAL A O 1
ATOM 638 N N . PRO A 1 81 ? 9.927 -2.125 6.680 1.00 87.06 81 PRO A N 1
ATOM 639 C CA . PRO A 1 81 ? 10.934 -2.165 7.730 1.00 87.06 81 PRO A CA 1
ATOM 640 C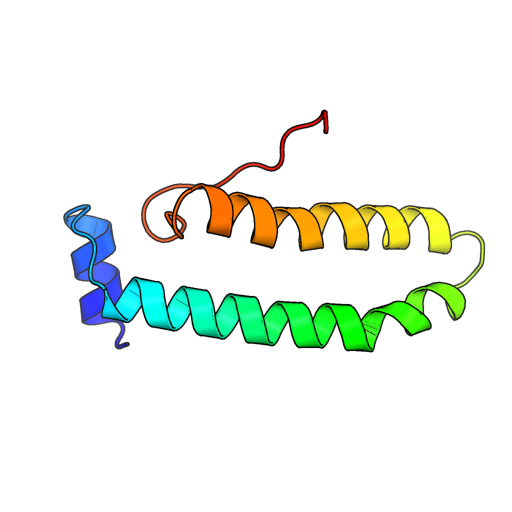 C . PRO A 1 81 ? 10.280 -2.208 9.115 1.00 87.06 81 PRO A C 1
ATOM 642 O O . PRO A 1 81 ? 9.240 -1.603 9.363 1.00 87.06 81 PRO A O 1
ATOM 645 N N . ARG A 1 82 ? 10.918 -2.924 10.049 1.00 84.00 82 ARG A N 1
ATOM 646 C CA . ARG A 1 82 ? 10.429 -3.075 11.433 1.00 84.00 82 ARG A CA 1
ATOM 647 C C . ARG A 1 82 ? 10.531 -1.791 12.261 1.00 84.00 82 ARG A C 1
ATOM 649 O O . ARG A 1 82 ? 9.919 -1.714 13.321 1.00 84.00 82 ARG A O 1
ATOM 656 N N . ARG A 1 83 ? 11.347 -0.832 11.822 1.00 79.56 83 ARG A N 1
ATOM 657 C CA . ARG A 1 83 ? 11.555 0.468 12.464 1.00 79.56 83 ARG A CA 1
ATOM 658 C C . ARG A 1 83 ? 11.231 1.551 11.437 1.00 79.56 83 ARG A C 1
ATOM 660 O O . ARG A 1 83 ? 11.692 1.445 10.301 1.00 79.56 83 ARG A O 1
ATOM 667 N N . ARG A 1 84 ? 10.423 2.527 11.840 1.00 63.28 84 ARG A N 1
ATOM 668 C CA . ARG A 1 84 ? 10.288 3.824 11.174 1.00 63.28 84 ARG A CA 1
ATOM 669 C C . ARG A 1 84 ? 11.003 4.855 12.030 1.00 63.28 84 ARG A C 1
ATOM 671 O O . ARG A 1 84 ? 10.961 4.674 13.268 1.00 63.28 84 ARG A O 1
#

Foldseek 3Di:
DDPVVLVVCQVVVPDDVVVLVVLVVVLVVVVVVLVVCVVVLVVDDPVCSVVVVVVSVQVNQLSVQCVVVSNSVSHDRTDRDPPD

Sequence (84 aa):
VDRARLEWSRRTGARDPRITDALRAFAAHTRTVYRQALPGLGMLDPVARPCIRTAFVLYSGILDAVEAEDYPVLHRRTVVPRRR

Radius of gyration: 15.82 Å; chains: 1; bounding box: 30×19×44 Å

pLDDT: mean 95.96, std 4.64, range [63.28, 98.38]